Protein AF-A0A7S0U7V0-F1 (afdb_monomer_lite)

Secondary structure (DSSP, 8-state):
--------SSS----HHHHHHHHHHHHHHHHHHHHHHHHTT-HHHHHHHHHHHHHHHHHHHHHS--TTGGGGHHHHHTPPTTPPPP-HHHHHHHHHTSTTSS-EEETTHHHHHHHHHHHHHHHHHHHHHHHHTTSS-GGGGGS----HHHHHHH--SEEE--SS--TT-

pLDDT: mean 92.78, std 7.18, range [59.69, 98.69]

Sequence (169 aa):
VEGIVVYPARHHVTPEEEMKRACRDIRSEMVQRTAALRQEGEAEAAHRLETRVKADLAAMEEVGYCSGMENYSRHLAGRAAGEPPETLVHYFQRAFGGSDQWLLVVDESHVTVPQLKGMWGADRARKLSLVKHGFRLPSALDNRPLDGEEFWEAAPQTLFVSATPGDLE

InterPro domains:
  IPR004807 UvrABC system, subunit B [PTHR24029] (2-169)
  IPR027417 P-loop containing nucleoside triphosphate hydrolase [G3DSA:3.40.50.300] (9-169)
  IPR027417 P-loop containing nucleoside triphosphate hydrolase [SSF52540] (2-167)
  IPR060262 UvrABC system protein B, third helical domain [PF27431] (17-78)

Radius of gyration: 19.72 Å; chains: 1; bounding box: 49×48×48 Å

Organism: Hemiselmis andersenii (NCBI:txid464988)

Structure (mmCIF, N/CA/C/O backbone):
data_AF-A0A7S0U7V0-F1
#
_entry.id   AF-A0A7S0U7V0-F1
#
loop_
_atom_site.group_PDB
_atom_site.id
_atom_site.type_symbol
_atom_site.label_atom_id
_atom_site.label_alt_id
_atom_site.label_comp_id
_atom_site.label_asym_id
_atom_site.label_entity_id
_atom_site.label_seq_id
_atom_site.pdbx_PDB_ins_code
_atom_site.Cartn_x
_atom_site.Cartn_y
_atom_site.Cartn_z
_atom_site.occupancy
_atom_site.B_iso_or_equiv
_atom_site.auth_seq_id
_atom_site.auth_comp_id
_atom_site.auth_asym_id
_atom_site.auth_atom_id
_atom_site.pdbx_PDB_model_num
ATOM 1 N N . VAL A 1 1 ? 28.859 23.140 -16.262 1.00 62.03 1 VAL A N 1
ATOM 2 C CA . VAL A 1 1 ? 27.798 22.115 -16.142 1.00 62.03 1 VAL A CA 1
ATOM 3 C C . VAL A 1 1 ? 26.573 22.679 -16.836 1.00 62.03 1 VAL A C 1
ATOM 5 O O . VAL A 1 1 ? 26.128 23.737 -16.419 1.00 62.03 1 VAL A O 1
ATOM 8 N N . GLU A 1 2 ? 26.119 22.063 -17.930 1.00 78.06 2 GLU A N 1
ATOM 9 C CA . GLU A 1 2 ? 25.015 22.582 -18.768 1.00 78.06 2 GLU A CA 1
ATOM 10 C C . GLU A 1 2 ? 23.619 22.319 -18.170 1.00 78.06 2 GLU A C 1
ATOM 12 O O . GLU A 1 2 ? 22.642 22.928 -18.590 1.00 78.06 2 GLU A O 1
ATOM 17 N N . GLY A 1 3 ? 23.527 21.491 -17.125 1.00 79.06 3 GLY A N 1
ATOM 18 C CA . GLY A 1 3 ? 22.326 21.310 -16.313 1.00 79.06 3 GLY A CA 1
ATOM 19 C C . GLY A 1 3 ? 22.548 20.285 -15.200 1.00 79.06 3 GLY A C 1
ATOM 20 O O . GLY A 1 3 ? 23.399 19.406 -15.324 1.00 79.06 3 GLY A O 1
ATOM 21 N N . ILE A 1 4 ? 21.805 20.416 -14.100 1.00 87.44 4 ILE A N 1
ATOM 22 C CA . ILE A 1 4 ? 21.764 19.446 -12.998 1.00 87.44 4 ILE A CA 1
ATOM 23 C C . ILE A 1 4 ? 20.298 19.091 -12.766 1.00 87.44 4 ILE A C 1
ATOM 25 O O . ILE A 1 4 ? 19.474 19.980 -12.563 1.00 87.44 4 ILE A O 1
ATOM 29 N N . VAL A 1 5 ? 19.985 17.796 -12.782 1.00 86.62 5 VAL A N 1
ATOM 30 C CA . VAL A 1 5 ? 18.672 17.280 -12.382 1.00 86.62 5 VAL A CA 1
ATOM 31 C C . VAL A 1 5 ? 18.763 16.850 -10.924 1.00 86.62 5 VAL A C 1
ATOM 33 O O . VAL A 1 5 ? 19.582 16.002 -10.575 1.00 86.62 5 VAL A O 1
ATOM 36 N N . VAL A 1 6 ? 17.933 17.450 -10.073 1.00 86.38 6 VAL A N 1
ATOM 37 C CA . VAL A 1 6 ? 17.846 17.111 -8.649 1.00 86.38 6 VAL A CA 1
ATOM 38 C C . VAL A 1 6 ? 16.542 16.366 -8.414 1.00 86.38 6 VAL A C 1
ATOM 40 O O . VAL A 1 6 ? 15.461 16.923 -8.589 1.00 86.38 6 VAL A O 1
ATOM 43 N N . TYR A 1 7 ? 16.652 15.100 -8.024 1.00 86.19 7 TYR A N 1
ATOM 44 C CA . TYR A 1 7 ? 15.502 14.267 -7.688 1.00 86.19 7 TYR A CA 1
ATOM 45 C C . TYR A 1 7 ? 15.066 14.482 -6.231 1.00 86.19 7 TYR A C 1
ATOM 47 O O . TYR A 1 7 ? 15.890 14.859 -5.391 1.00 86.19 7 TYR A O 1
ATOM 55 N N . PRO A 1 8 ? 13.789 14.218 -5.900 1.00 81.44 8 PRO A N 1
ATOM 56 C CA . PRO A 1 8 ? 13.322 14.234 -4.521 1.00 81.44 8 PRO A CA 1
ATOM 57 C C . PRO A 1 8 ? 14.146 13.296 -3.634 1.00 81.44 8 PRO A C 1
ATOM 59 O O . PRO A 1 8 ? 14.430 12.160 -4.004 1.00 81.44 8 PRO A O 1
ATOM 62 N N . ALA A 1 9 ? 14.466 13.742 -2.418 1.00 80.31 9 ALA A N 1
ATOM 63 C CA . ALA A 1 9 ? 15.188 12.921 -1.443 1.00 80.31 9 ALA A CA 1
ATOM 64 C C . ALA A 1 9 ? 14.356 11.737 -0.904 1.00 80.31 9 ALA A C 1
ATOM 66 O O . ALA A 1 9 ? 14.887 10.875 -0.205 1.00 80.31 9 ALA A O 1
ATOM 67 N N . ARG A 1 10 ? 13.044 11.711 -1.177 1.00 72.31 10 ARG A N 1
ATOM 68 C CA . ARG A 1 10 ? 12.104 10.657 -0.771 1.00 72.31 10 ARG A CA 1
ATOM 69 C C . ARG A 1 10 ? 11.077 10.417 -1.875 1.00 72.31 10 ARG A C 1
ATOM 71 O O . ARG A 1 10 ? 10.652 11.362 -2.530 1.00 72.31 10 ARG A O 1
ATOM 78 N N . HIS A 1 11 ? 10.631 9.170 -2.017 1.00 66.31 11 HIS A N 1
ATOM 79 C CA . HIS A 1 11 ? 9.605 8.780 -2.994 1.00 66.31 11 HIS A CA 1
ATOM 80 C C . HIS A 1 11 ? 8.185 9.236 -2.621 1.00 66.31 11 HIS A C 1
ATOM 82 O O . HIS A 1 11 ? 7.325 9.314 -3.490 1.00 66.31 11 HIS A O 1
ATOM 88 N N . HIS A 1 12 ? 7.939 9.567 -1.350 1.00 64.94 12 HIS A N 1
ATOM 89 C CA . HIS A 1 12 ? 6.649 10.061 -0.871 1.00 64.94 12 HIS A CA 1
ATOM 90 C C . HIS A 1 12 ? 6.807 11.492 -0.361 1.00 64.94 12 HIS A C 1
ATOM 92 O O . HIS A 1 12 ? 7.304 11.716 0.744 1.00 64.94 12 HIS A O 1
ATOM 98 N N . VAL A 1 13 ? 6.410 12.457 -1.190 1.00 69.88 13 VAL A N 1
ATOM 99 C CA . VAL A 1 13 ? 6.303 13.871 -0.821 1.00 69.88 13 VAL A CA 1
ATOM 100 C C . VAL A 1 13 ? 4.856 14.271 -1.054 1.00 69.88 13 VAL A C 1
ATOM 102 O O . VAL A 1 13 ? 4.423 14.369 -2.196 1.00 69.88 13 VAL A O 1
ATOM 105 N N . THR A 1 14 ? 4.102 14.448 0.026 1.00 76.06 14 THR A N 1
ATOM 106 C CA . THR A 1 14 ? 2.683 14.808 -0.041 1.00 76.06 14 THR A CA 1
ATOM 107 C C . THR A 1 14 ? 2.546 16.308 0.238 1.00 76.06 14 THR A C 1
ATOM 109 O O . THR A 1 14 ? 2.987 16.753 1.301 1.00 76.06 14 THR A O 1
ATOM 112 N N . PRO A 1 15 ? 1.979 17.107 -0.686 1.00 84.50 15 PRO A N 1
ATOM 113 C CA . PRO A 1 15 ? 1.658 18.514 -0.454 1.00 84.50 15 PRO A CA 1
ATOM 114 C C . PRO A 1 15 ? 0.786 18.712 0.793 1.00 84.50 15 PRO A C 1
ATOM 116 O O . PRO A 1 15 ? -0.023 17.853 1.140 1.00 84.50 15 PRO A O 1
ATOM 119 N N . GLU A 1 16 ? 0.896 19.868 1.448 1.00 86.69 16 GLU A N 1
ATOM 120 C CA . GLU A 1 16 ? 0.186 20.148 2.708 1.00 86.69 16 GLU A CA 1
ATOM 121 C C . GLU A 1 16 ? -1.342 19.992 2.585 1.00 86.69 16 GLU A C 1
ATOM 123 O O . GLU A 1 16 ? -1.990 19.396 3.446 1.00 86.69 16 GLU A O 1
ATOM 128 N N . GLU A 1 17 ? -1.930 20.466 1.485 1.00 88.12 17 GLU A N 1
ATOM 129 C CA . GLU A 1 17 ? -3.374 20.350 1.247 1.00 88.12 17 GLU A CA 1
ATOM 130 C C . GLU A 1 17 ? -3.824 18.897 1.030 1.00 88.12 17 GLU A C 1
ATOM 132 O O . GLU A 1 17 ? -4.888 18.489 1.509 1.00 88.12 17 GLU A O 1
ATOM 137 N N . GLU A 1 18 ? -2.990 18.081 0.381 1.00 89.69 18 GLU A N 1
ATOM 138 C CA . GLU A 1 18 ? -3.242 16.647 0.234 1.00 89.69 18 GLU A CA 1
ATOM 139 C C . GLU A 1 18 ? -3.124 15.919 1.574 1.00 89.69 18 GLU A C 1
ATOM 141 O O . GLU A 1 18 ? -3.959 15.061 1.866 1.00 89.69 18 GLU A O 1
ATOM 146 N N . MET A 1 19 ? -2.165 16.313 2.420 1.00 93.00 19 MET A N 1
ATOM 147 C CA . MET A 1 19 ? -2.022 15.785 3.779 1.00 93.00 19 MET A CA 1
ATOM 148 C C . MET A 1 19 ? -3.265 16.089 4.621 1.00 93.00 19 MET A C 1
ATOM 150 O O . MET A 1 19 ? -3.839 15.187 5.229 1.00 93.00 19 MET A O 1
ATOM 154 N N . LYS A 1 20 ? -3.758 17.336 4.599 1.00 94.19 20 LYS A N 1
ATOM 155 C CA . LYS A 1 20 ? -4.988 17.726 5.315 1.00 94.19 20 LYS A CA 1
ATOM 156 C C . LYS A 1 20 ? -6.197 16.911 4.863 1.00 94.19 20 LYS A C 1
ATOM 158 O O . LYS A 1 20 ? -7.019 16.522 5.693 1.00 94.19 20 LYS A O 1
ATOM 163 N N . ARG A 1 21 ? -6.329 16.658 3.558 1.00 96.00 21 ARG A N 1
ATOM 164 C CA . ARG A 1 21 ? -7.378 15.787 3.010 1.00 96.00 21 ARG A CA 1
ATOM 165 C C . ARG A 1 21 ? -7.228 14.355 3.517 1.00 96.00 21 ARG A C 1
ATOM 167 O O . ARG A 1 21 ? -8.182 13.834 4.088 1.00 96.00 21 ARG A O 1
ATOM 174 N N . ALA A 1 22 ? -6.039 13.770 3.391 1.00 96.31 22 ALA A N 1
ATOM 175 C CA . ALA A 1 22 ? -5.767 12.411 3.846 1.00 96.31 22 ALA A CA 1
ATOM 176 C C . ALA A 1 22 ? -6.078 12.239 5.343 1.00 96.31 22 ALA A C 1
ATOM 178 O O . ALA A 1 22 ? -6.757 11.287 5.719 1.00 96.31 22 ALA A O 1
ATOM 179 N N . CYS A 1 23 ? -5.684 13.191 6.197 1.00 97.31 23 CYS A N 1
ATOM 180 C CA . CYS A 1 23 ? -6.002 13.161 7.628 1.00 97.31 23 CYS A CA 1
ATOM 181 C C . CYS A 1 23 ? -7.516 13.148 7.904 1.00 97.31 23 CYS A C 1
ATOM 183 O O . CYS A 1 23 ? -7.969 12.442 8.809 1.00 97.31 23 CYS A O 1
ATOM 185 N N . ARG A 1 24 ? -8.325 13.882 7.122 1.00 97.88 24 ARG A N 1
ATOM 186 C CA . ARG A 1 24 ? -9.796 13.836 7.237 1.00 97.88 24 ARG A CA 1
ATOM 187 C C . ARG A 1 24 ? -10.349 12.465 6.857 1.00 97.88 24 ARG A C 1
ATOM 189 O O . ARG A 1 24 ? -11.177 11.925 7.594 1.00 97.88 24 ARG A O 1
ATOM 196 N N . ASP A 1 25 ? -9.868 11.891 5.760 1.00 98.12 25 ASP A N 1
ATOM 197 C CA . ASP A 1 25 ? -10.345 10.603 5.250 1.00 98.12 25 ASP A CA 1
ATOM 198 C C . ASP A 1 25 ? -9.963 9.447 6.193 1.00 98.12 25 ASP A C 1
ATOM 200 O O . ASP A 1 25 ? -10.802 8.607 6.531 1.00 98.12 25 ASP A O 1
ATOM 204 N N . ILE A 1 26 ? -8.736 9.465 6.727 1.00 98.50 26 ILE A N 1
ATOM 205 C CA . ILE A 1 26 ? -8.249 8.526 7.753 1.00 98.50 26 ILE A CA 1
ATOM 206 C C . ILE A 1 26 ? -9.105 8.617 9.021 1.00 98.50 26 ILE A C 1
ATOM 208 O O . ILE A 1 26 ? -9.513 7.597 9.582 1.00 98.50 26 ILE A O 1
ATOM 212 N N . ARG A 1 27 ? -9.409 9.838 9.479 1.00 98.56 27 ARG A N 1
ATOM 213 C CA . ARG A 1 27 ? -10.242 10.067 10.667 1.00 98.56 27 ARG A CA 1
ATOM 214 C C . ARG A 1 27 ? -11.660 9.532 10.466 1.00 98.56 27 ARG A C 1
ATOM 216 O O . ARG A 1 27 ? -12.206 8.920 11.382 1.00 98.56 27 ARG A O 1
ATOM 223 N N . SER A 1 28 ? -12.234 9.720 9.279 1.00 98.50 28 SER A N 1
ATOM 224 C CA . SER A 1 28 ? -13.550 9.182 8.920 1.00 98.50 28 SER A CA 1
ATOM 225 C C . SER A 1 28 ? -13.564 7.649 8.943 1.00 98.50 28 SER A C 1
ATOM 227 O O . SER A 1 28 ? -14.406 7.049 9.615 1.00 98.50 28 SER A O 1
ATOM 229 N N . GLU A 1 29 ? -12.582 7.002 8.304 1.00 98.62 29 GLU A N 1
ATOM 230 C CA . GLU A 1 29 ? -12.461 5.538 8.305 1.00 98.62 29 GLU A CA 1
ATOM 231 C C . GLU A 1 29 ? -12.265 4.981 9.724 1.00 98.62 29 GLU A C 1
ATOM 233 O O . GLU A 1 29 ? -12.876 3.976 10.091 1.00 98.62 29 GLU A O 1
ATOM 238 N N . MET A 1 30 ? -11.464 5.653 10.558 1.00 98.62 30 MET A N 1
ATOM 239 C CA . MET A 1 30 ? -11.275 5.285 11.963 1.00 98.62 30 MET A CA 1
ATOM 240 C C . MET A 1 30 ? -12.594 5.309 12.739 1.00 98.62 30 MET A C 1
ATOM 242 O O . MET A 1 30 ? -12.896 4.358 13.463 1.00 98.62 30 MET A O 1
ATOM 246 N N . VAL A 1 31 ? -13.393 6.371 12.600 1.00 98.69 31 VAL A N 1
ATOM 247 C CA . VAL A 1 31 ? -14.690 6.483 13.287 1.00 98.69 31 VAL A CA 1
ATOM 248 C C . VAL A 1 31 ? -15.618 5.343 12.867 1.00 98.69 31 VAL A C 1
ATOM 250 O O . VAL A 1 31 ? -16.180 4.664 13.726 1.00 98.69 31 VAL A O 1
ATOM 253 N N . GLN A 1 32 ? -15.715 5.070 11.565 1.00 98.44 32 GLN A N 1
ATOM 254 C CA . GLN A 1 32 ? -16.546 3.983 11.042 1.00 98.44 32 GLN A CA 1
ATOM 255 C C . GLN A 1 32 ? -16.071 2.612 11.542 1.00 98.44 32 GLN A C 1
ATOM 257 O O . GLN A 1 32 ? -16.866 1.829 12.067 1.00 98.44 32 GLN A O 1
ATOM 262 N N . ARG A 1 33 ? -14.767 2.320 11.444 1.00 98.31 33 ARG A N 1
ATOM 263 C CA . ARG A 1 33 ? -14.234 1.006 11.829 1.00 98.31 33 ARG A CA 1
ATOM 264 C C . ARG A 1 33 ? -14.306 0.764 13.332 1.00 98.31 33 ARG A C 1
ATOM 266 O O . ARG A 1 33 ? -14.623 -0.346 13.748 1.00 98.31 33 ARG A O 1
ATOM 273 N N . THR A 1 34 ? -14.027 1.773 14.153 1.00 98.56 34 THR A N 1
ATOM 274 C CA . THR A 1 34 ? -14.110 1.632 15.617 1.00 98.56 34 THR A CA 1
ATOM 275 C C . THR A 1 34 ? -15.552 1.451 16.089 1.00 98.56 34 THR A C 1
ATOM 277 O O . THR A 1 34 ? -15.782 0.698 17.032 1.00 98.56 34 THR A O 1
ATOM 280 N N . ALA A 1 35 ? -16.532 2.076 15.427 1.00 98.50 35 ALA A N 1
ATOM 281 C CA . ALA A 1 35 ? -17.948 1.821 15.684 1.00 98.50 35 ALA A CA 1
ATOM 282 C C . ALA A 1 35 ? -18.340 0.375 15.335 1.00 98.50 35 ALA A C 1
ATOM 284 O O . ALA A 1 35 ? -18.957 -0.292 16.163 1.00 98.50 35 ALA A O 1
ATOM 285 N N . ALA A 1 36 ? -17.916 -0.129 14.170 1.00 98.25 36 ALA A N 1
ATOM 286 C CA . ALA A 1 36 ? -18.154 -1.516 13.766 1.00 98.25 36 ALA A CA 1
ATOM 287 C C . ALA A 1 36 ? -17.542 -2.521 14.760 1.00 98.25 36 ALA A C 1
ATOM 289 O O . ALA A 1 36 ? -18.246 -3.386 15.267 1.00 98.25 36 ALA A O 1
ATOM 290 N N . LEU A 1 37 ? -16.271 -2.343 15.140 1.00 98.31 37 LEU A N 1
ATOM 291 C CA . LEU A 1 37 ? -15.603 -3.196 16.134 1.00 98.31 37 LEU A CA 1
ATOM 292 C C . LEU A 1 37 ? -16.341 -3.217 17.483 1.00 98.31 37 LEU A C 1
ATOM 294 O O . LEU A 1 37 ? -16.487 -4.269 18.095 1.00 98.31 37 LEU A O 1
ATOM 298 N N . ARG A 1 38 ? -16.851 -2.070 17.950 1.00 98.00 38 ARG A N 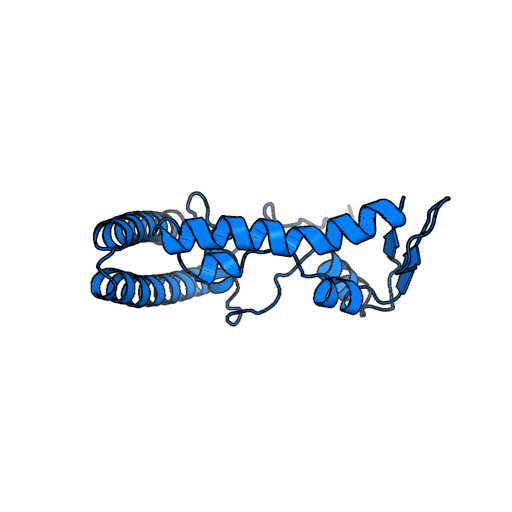1
ATOM 299 C CA . ARG A 1 38 ? -17.647 -2.010 19.189 1.00 98.00 38 ARG A CA 1
ATOM 300 C C . ARG A 1 38 ? -18.966 -2.774 19.068 1.00 98.00 38 ARG A C 1
ATOM 302 O O . ARG A 1 38 ? -19.355 -3.436 20.024 1.00 98.00 38 ARG A O 1
ATOM 309 N N . GLN A 1 39 ? -19.636 -2.694 17.919 1.00 97.94 39 GLN A N 1
ATOM 310 C CA . GLN A 1 39 ? -20.862 -3.456 17.648 1.00 97.94 39 GLN A CA 1
ATOM 311 C C . GLN A 1 39 ? -20.597 -4.965 17.546 1.00 97.94 39 GLN A C 1
ATOM 313 O O . GLN A 1 39 ? -21.433 -5.758 17.964 1.00 97.94 39 GLN A O 1
ATOM 318 N N . GLU A 1 40 ? -19.418 -5.354 17.056 1.00 97.25 40 GLU A N 1
ATOM 319 C CA . GLU A 1 40 ? -18.935 -6.742 16.998 1.00 97.25 40 GLU A CA 1
ATOM 320 C C . GLU A 1 40 ? -18.529 -7.300 18.385 1.00 97.25 40 GLU A C 1
ATOM 322 O O . GLU A 1 40 ? -18.193 -8.475 18.496 1.00 97.25 40 GLU A O 1
ATOM 327 N N . GLY A 1 41 ? -18.562 -6.489 19.453 1.00 97.56 41 GLY A N 1
ATOM 328 C CA . GLY A 1 41 ? -18.118 -6.880 20.800 1.00 97.56 41 GLY A CA 1
ATOM 329 C C . GLY A 1 41 ? -16.602 -6.769 21.025 1.00 97.56 41 GLY A C 1
ATOM 330 O O . GLY A 1 41 ? -16.111 -7.067 22.110 1.00 97.56 41 GLY A O 1
ATOM 331 N N . GLU A 1 42 ? -15.857 -6.270 20.040 1.00 97.75 42 GLU A N 1
ATOM 332 C CA . GLU A 1 42 ? -14.393 -6.164 20.023 1.00 97.75 42 GLU A CA 1
ATOM 333 C C . GLU A 1 42 ? -13.918 -4.798 20.564 1.00 97.75 42 GLU A C 1
ATOM 335 O O . GLU A 1 42 ? -13.179 -4.044 19.918 1.00 97.75 42 GLU A O 1
ATOM 340 N N . ALA A 1 43 ? -14.365 -4.437 21.772 1.00 97.69 43 ALA A N 1
ATOM 341 C CA . ALA A 1 43 ? -14.117 -3.117 22.364 1.00 97.69 43 ALA A CA 1
ATOM 342 C C . ALA A 1 43 ? -12.619 -2.806 22.567 1.00 97.69 43 ALA A C 1
ATOM 344 O O . ALA A 1 43 ? -12.189 -1.668 22.357 1.00 97.69 43 ALA A O 1
ATOM 345 N N . GLU A 1 44 ? -11.809 -3.808 22.920 1.00 98.25 44 GLU A N 1
ATOM 346 C CA . GLU A 1 44 ? -10.357 -3.644 23.058 1.00 98.25 44 GLU A CA 1
ATOM 347 C C . GLU A 1 44 ? -9.678 -3.366 21.714 1.00 98.25 44 GLU A C 1
ATOM 349 O O . GLU A 1 44 ? -8.807 -2.499 21.628 1.00 98.25 44 GLU A O 1
ATOM 354 N N . ALA A 1 45 ? -10.087 -4.067 20.650 1.00 98.31 45 ALA A N 1
ATOM 355 C CA . ALA A 1 45 ? -9.579 -3.822 19.304 1.00 98.31 45 ALA A CA 1
ATOM 356 C C . ALA A 1 45 ? -9.964 -2.415 18.822 1.00 98.31 45 ALA A C 1
ATOM 358 O O . ALA A 1 45 ? -9.129 -1.714 18.249 1.00 98.31 45 ALA A O 1
ATOM 359 N N . ALA A 1 46 ? -11.190 -1.964 19.111 1.00 98.62 46 ALA A N 1
ATOM 360 C CA . ALA A 1 46 ? -11.626 -0.603 18.803 1.00 98.62 46 ALA A CA 1
ATOM 361 C C . ALA A 1 46 ? -10.775 0.452 19.528 1.00 98.62 46 ALA A C 1
ATOM 363 O O . ALA A 1 46 ? -10.301 1.398 18.902 1.00 98.62 46 ALA A O 1
ATOM 364 N N . HIS A 1 47 ? -10.545 0.280 20.833 1.00 98.50 47 HIS A N 1
ATOM 365 C CA . HIS A 1 47 ? -9.733 1.204 21.627 1.00 98.50 47 HIS A CA 1
ATOM 366 C C . HIS A 1 47 ? -8.268 1.246 21.165 1.00 98.50 47 HIS A C 1
ATOM 368 O O . HIS A 1 47 ? -7.674 2.324 21.061 1.00 98.50 47 HIS A O 1
ATOM 374 N N . ARG A 1 48 ? -7.698 0.079 20.839 1.00 98.50 48 ARG A N 1
ATOM 375 C CA . ARG A 1 48 ? -6.346 -0.057 20.282 1.00 98.50 48 ARG A CA 1
ATOM 376 C C . ARG A 1 48 ? -6.209 0.712 18.971 1.00 98.50 48 ARG A C 1
ATOM 378 O O . ARG A 1 48 ? -5.282 1.510 18.828 1.00 98.50 48 ARG A O 1
ATOM 385 N N . LEU A 1 49 ? -7.151 0.499 18.052 1.00 98.69 49 LEU A N 1
ATOM 386 C CA . LEU A 1 49 ? -7.170 1.145 16.745 1.00 98.69 49 LEU A CA 1
ATOM 387 C C . LEU A 1 49 ? -7.288 2.663 16.885 1.00 98.69 49 LEU A C 1
ATOM 389 O O . LEU A 1 49 ? -6.510 3.401 16.288 1.00 98.69 49 LEU A O 1
ATOM 393 N N . GLU A 1 50 ? -8.232 3.124 17.703 1.00 98.69 50 GLU A N 1
ATOM 394 C CA . GLU A 1 50 ? -8.480 4.549 17.915 1.00 98.69 50 GLU A CA 1
ATOM 395 C C . GLU A 1 50 ? -7.259 5.262 18.504 1.00 98.69 50 GLU A C 1
ATOM 397 O O . GLU A 1 50 ? -6.852 6.307 18.000 1.00 98.69 50 GLU A O 1
ATOM 402 N N . THR A 1 51 ? -6.646 4.683 19.539 1.00 98.56 51 THR A N 1
ATOM 403 C CA . THR A 1 51 ? -5.447 5.245 20.179 1.00 98.56 51 THR A CA 1
ATOM 404 C C . THR A 1 51 ? -4.295 5.353 19.184 1.00 98.56 51 THR A C 1
ATOM 406 O O . THR A 1 51 ? -3.665 6.406 19.073 1.00 98.56 51 THR A O 1
ATOM 409 N N . ARG A 1 52 ? -4.050 4.284 18.416 1.00 98.38 52 ARG A N 1
ATOM 410 C CA . ARG A 1 52 ? -2.993 4.237 17.401 1.00 98.38 52 ARG A CA 1
ATOM 411 C C . ARG A 1 52 ? -3.199 5.302 16.323 1.00 98.38 52 ARG A C 1
ATOM 413 O O . ARG A 1 52 ? -2.285 6.075 16.054 1.00 98.38 52 ARG A O 1
ATOM 420 N N . VAL A 1 53 ? -4.387 5.346 15.720 1.00 98.50 53 VAL A N 1
ATOM 421 C CA . VAL A 1 53 ? -4.668 6.242 14.590 1.00 98.50 53 VAL A CA 1
ATOM 422 C C . VAL A 1 53 ? -4.683 7.703 15.034 1.00 98.50 53 VAL A C 1
ATOM 424 O O . VAL A 1 53 ? -4.167 8.546 14.312 1.00 98.50 53 VAL A O 1
ATOM 427 N N . LYS A 1 54 ? -5.193 8.028 16.230 1.00 98.44 54 LYS A N 1
ATOM 428 C CA . LYS A 1 54 ? -5.126 9.403 16.756 1.00 98.44 54 LYS A CA 1
ATOM 429 C C . LYS A 1 54 ? -3.691 9.883 16.966 1.00 98.44 54 LYS A C 1
ATOM 431 O O . LYS A 1 54 ? -3.400 11.029 16.640 1.00 98.44 54 LYS A O 1
ATOM 436 N N . ALA A 1 55 ? -2.812 9.024 17.485 1.00 98.12 55 ALA A N 1
ATOM 437 C CA . ALA A 1 55 ? -1.400 9.360 17.657 1.00 98.12 55 ALA A CA 1
ATOM 438 C C . ALA A 1 55 ? -0.696 9.565 16.305 1.00 98.12 55 ALA A C 1
ATOM 440 O O . ALA A 1 55 ? 0.035 10.539 16.135 1.00 98.12 55 ALA A O 1
ATOM 441 N N . ASP A 1 56 ? -0.956 8.686 15.333 1.00 98.00 56 ASP A N 1
ATOM 442 C CA . ASP A 1 56 ? -0.408 8.822 13.981 1.00 98.00 56 ASP A CA 1
ATOM 443 C C . ASP A 1 56 ? -0.937 10.105 13.294 1.00 98.00 56 ASP A C 1
ATOM 445 O O . ASP A 1 56 ? -0.145 10.846 12.717 1.00 98.00 56 ASP A O 1
ATOM 449 N N . LEU A 1 57 ? -2.237 10.422 13.415 1.00 97.81 57 LEU A N 1
ATOM 450 C CA . LEU A 1 57 ? -2.847 11.654 12.885 1.00 97.81 57 LEU A CA 1
ATOM 451 C C . LEU A 1 57 ? -2.230 12.920 13.487 1.00 97.81 57 LEU A C 1
ATOM 453 O O . LEU A 1 57 ? -1.917 13.842 12.743 1.00 97.81 57 LEU A O 1
ATOM 457 N N . ALA A 1 58 ? -2.018 12.955 14.806 1.00 97.12 58 ALA A N 1
ATOM 458 C CA . ALA A 1 58 ? -1.367 14.091 15.459 1.00 97.12 58 ALA A CA 1
ATOM 459 C C . ALA A 1 58 ? 0.057 14.305 14.917 1.00 97.12 58 ALA A C 1
ATOM 461 O O . ALA A 1 58 ? 0.418 15.418 14.551 1.00 97.12 58 ALA A O 1
ATOM 462 N N . ALA A 1 59 ? 0.839 13.229 14.763 1.00 95.00 59 ALA A N 1
ATOM 463 C CA . ALA A 1 59 ? 2.182 13.314 14.190 1.00 95.00 59 ALA A CA 1
ATOM 464 C C . ALA A 1 59 ? 2.175 13.784 12.720 1.00 95.00 59 ALA A C 1
ATOM 466 O O . ALA A 1 59 ? 3.033 14.570 12.317 1.00 95.00 59 ALA A O 1
ATOM 467 N N . MET A 1 60 ? 1.195 13.347 11.920 1.00 94.25 60 MET A N 1
ATOM 468 C CA . MET A 1 60 ? 1.017 13.832 10.547 1.00 94.25 60 MET A CA 1
ATOM 469 C C . MET A 1 60 ? 0.646 15.318 10.492 1.00 94.25 60 MET A C 1
ATOM 471 O O . MET A 1 60 ? 1.176 16.035 9.650 1.00 94.25 60 MET A O 1
ATOM 475 N N . GLU A 1 61 ? -0.239 15.779 11.376 1.00 92.88 61 GLU A N 1
ATOM 476 C CA . GLU A 1 61 ? -0.698 17.173 11.432 1.00 92.88 61 GLU A CA 1
ATOM 477 C C . GLU A 1 61 ? 0.396 18.127 11.961 1.00 92.88 61 GLU A C 1
ATOM 479 O O . GLU A 1 61 ? 0.504 19.249 11.474 1.00 92.88 61 GLU A O 1
ATOM 484 N N . GLU A 1 62 ? 1.232 17.687 12.909 1.00 91.19 62 GLU A N 1
ATOM 485 C CA . GLU A 1 62 ? 2.278 18.518 13.532 1.00 91.19 62 GLU A CA 1
ATOM 486 C C . GLU A 1 62 ? 3.630 18.466 12.804 1.00 91.19 62 GLU A C 1
ATOM 488 O O . GLU A 1 62 ? 4.285 19.492 12.621 1.00 91.19 62 GLU A O 1
ATOM 493 N N . VAL A 1 63 ? 4.078 17.266 12.422 1.00 88.56 63 VAL A N 1
ATOM 494 C CA . VAL A 1 63 ? 5.440 17.013 11.910 1.00 88.56 63 VAL A CA 1
ATOM 495 C C . VAL A 1 63 ? 5.433 16.674 10.413 1.00 88.56 63 VAL A C 1
ATOM 497 O O . VAL A 1 63 ? 6.480 16.662 9.764 1.00 88.56 63 VAL A O 1
ATOM 500 N N . GLY A 1 64 ? 4.265 16.378 9.837 1.00 87.25 64 GLY A N 1
ATOM 501 C CA . GLY A 1 64 ? 4.128 15.967 8.439 1.00 87.25 64 GLY A CA 1
ATOM 502 C C . GLY A 1 64 ? 4.482 14.500 8.177 1.00 87.25 64 GLY A C 1
ATOM 503 O O . GLY A 1 64 ? 4.448 14.066 7.027 1.00 87.25 64 GLY A O 1
ATOM 504 N N . TYR A 1 65 ? 4.827 13.716 9.207 1.00 89.25 65 TYR A N 1
ATOM 505 C CA . TYR A 1 65 ? 5.086 12.280 9.074 1.00 89.25 65 TYR A CA 1
ATOM 506 C C . TYR A 1 65 ? 4.795 11.505 10.365 1.00 89.25 65 TYR A C 1
ATOM 508 O O . TYR A 1 65 ? 4.872 12.045 11.464 1.00 89.25 65 TYR A O 1
ATOM 516 N N . CYS A 1 66 ? 4.516 10.205 10.238 1.00 92.75 66 CYS A N 1
ATOM 517 C CA . CYS A 1 66 ? 4.399 9.288 11.371 1.00 92.75 66 CYS A CA 1
ATOM 518 C C . CYS A 1 66 ? 5.128 7.965 11.088 1.00 92.75 66 CYS A C 1
ATOM 520 O O . CYS A 1 66 ? 5.422 7.621 9.940 1.00 92.75 66 CYS A O 1
ATOM 522 N N . SER A 1 67 ? 5.403 7.189 12.137 1.00 91.12 67 SER A N 1
ATOM 523 C CA . SER A 1 67 ? 5.947 5.839 11.974 1.00 91.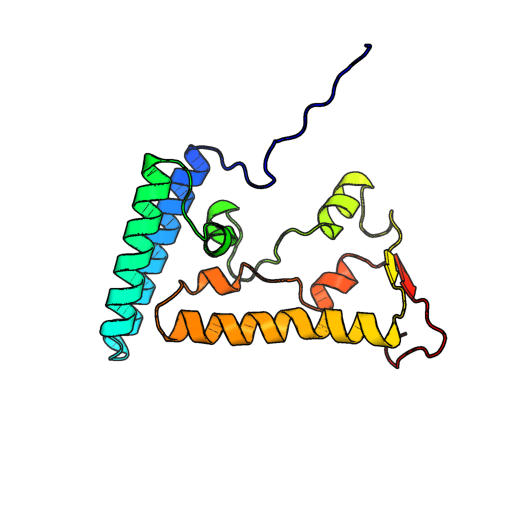12 67 SER A CA 1
ATOM 524 C C . SER A 1 67 ? 4.888 4.905 11.389 1.00 91.12 67 SER A C 1
ATOM 526 O O . SER A 1 67 ? 3.801 4.752 11.951 1.00 91.12 67 SER A O 1
ATOM 528 N N . GLY A 1 68 ? 5.202 4.244 10.277 1.00 91.62 68 GLY A N 1
ATOM 529 C CA . GLY A 1 68 ? 4.252 3.377 9.587 1.00 91.62 68 GLY A CA 1
ATOM 530 C C . GLY A 1 68 ? 3.302 4.120 8.641 1.00 91.62 68 GLY A C 1
ATOM 531 O O . GLY A 1 68 ? 2.195 3.628 8.400 1.00 91.62 68 GLY A O 1
ATOM 532 N N . MET A 1 69 ? 3.693 5.304 8.151 1.00 93.31 69 MET A N 1
ATOM 533 C CA . MET A 1 69 ? 2.898 6.133 7.238 1.00 93.31 69 MET A CA 1
ATOM 534 C C . MET A 1 69 ? 2.455 5.378 5.971 1.00 93.31 69 MET A C 1
ATOM 536 O O . MET A 1 69 ? 1.385 5.653 5.434 1.00 93.31 69 MET A O 1
ATOM 540 N N . GLU A 1 70 ? 3.212 4.367 5.535 1.00 93.19 70 GLU A N 1
ATOM 541 C CA . GLU A 1 70 ? 2.872 3.518 4.391 1.00 93.19 70 GLU A CA 1
ATOM 542 C C . GLU A 1 70 ? 1.526 2.794 4.553 1.00 93.19 70 GLU A C 1
ATOM 544 O O . GLU A 1 70 ? 0.860 2.499 3.567 1.00 93.19 70 GLU A O 1
ATOM 549 N N . ASN A 1 71 ? 1.063 2.565 5.787 1.00 96.00 71 ASN A N 1
ATOM 550 C CA . ASN A 1 71 ? -0.249 1.956 6.043 1.00 96.00 71 ASN A CA 1
ATOM 551 C C . ASN A 1 71 ? -1.424 2.893 5.717 1.00 96.00 71 ASN A C 1
ATOM 553 O O . ASN A 1 71 ? -2.568 2.452 5.732 1.00 96.00 71 ASN A O 1
ATOM 557 N N . TYR A 1 72 ? -1.140 4.160 5.413 1.00 96.12 72 TYR A N 1
ATOM 558 C CA . TYR A 1 72 ? -2.106 5.166 4.984 1.00 96.12 72 TYR A CA 1
ATOM 559 C C . TYR A 1 72 ? -1.912 5.549 3.508 1.00 96.12 72 TYR A C 1
ATOM 561 O O . TYR A 1 72 ? -2.492 6.532 3.047 1.00 96.12 72 TYR A O 1
ATOM 569 N N . SER A 1 73 ? -1.105 4.787 2.754 1.00 93.69 73 SER A N 1
ATOM 570 C CA . SER A 1 73 ? -0.685 5.141 1.392 1.00 93.69 73 SER A CA 1
ATOM 571 C C . SER A 1 73 ? -1.852 5.387 0.435 1.00 93.69 73 SER A C 1
ATOM 573 O O . SER A 1 73 ? -1.773 6.319 -0.360 1.00 93.69 73 SER A O 1
ATOM 575 N N . ARG A 1 74 ? -2.961 4.639 0.548 1.00 95.19 74 ARG A N 1
ATOM 576 C CA . ARG A 1 74 ? -4.179 4.896 -0.241 1.00 95.19 74 ARG A CA 1
ATOM 577 C C . ARG A 1 74 ? -4.721 6.307 -0.012 1.00 95.19 74 ARG A C 1
ATOM 579 O O . ARG A 1 74 ? -4.973 7.027 -0.972 1.00 95.19 74 ARG A O 1
ATOM 586 N N . HIS A 1 75 ? -4.899 6.694 1.251 1.00 96.25 75 HIS A N 1
ATOM 587 C CA . HIS A 1 75 ? -5.444 8.005 1.617 1.00 96.25 75 HIS A CA 1
ATOM 588 C C . HIS A 1 75 ? -4.507 9.133 1.196 1.00 96.25 75 HIS A C 1
ATOM 590 O O . HIS A 1 75 ? -4.952 10.119 0.616 1.00 96.25 75 HIS A O 1
ATOM 596 N N . LEU A 1 76 ? -3.205 8.948 1.423 1.00 93.50 76 LEU A N 1
ATOM 597 C CA . LEU A 1 76 ? -2.172 9.913 1.045 1.00 93.50 76 LEU A CA 1
ATOM 598 C C . LEU A 1 76 ? -2.124 10.128 -0.471 1.00 93.50 76 LEU A C 1
ATOM 600 O O . LEU A 1 76 ? -2.096 11.266 -0.919 1.00 93.50 76 LEU A O 1
ATOM 604 N N . ALA A 1 77 ? -2.188 9.049 -1.255 1.00 91.19 77 ALA A N 1
ATOM 605 C CA . ALA A 1 77 ? -2.210 9.114 -2.715 1.00 91.19 77 ALA A CA 1
ATOM 606 C C . ALA A 1 77 ? -3.581 9.512 -3.291 1.00 91.19 77 ALA A C 1
ATOM 608 O O . ALA A 1 77 ? -3.693 9.794 -4.476 1.00 91.19 77 ALA A O 1
ATOM 609 N N . GLY A 1 78 ? -4.643 9.519 -2.479 1.00 91.56 78 GLY A N 1
ATOM 610 C CA . GLY A 1 78 ? -6.001 9.792 -2.947 1.00 91.56 78 GLY A CA 1
ATOM 611 C C . GLY A 1 78 ? -6.599 8.746 -3.874 1.00 91.56 78 GLY A C 1
ATOM 612 O O . GLY A 1 78 ? -7.522 9.078 -4.612 1.00 91.56 78 GLY A O 1
ATOM 613 N N . ARG A 1 79 ? -6.084 7.518 -3.823 1.00 93.06 79 ARG A N 1
ATOM 614 C CA . ARG A 1 79 ? -6.584 6.394 -4.615 1.00 93.06 79 ARG A CA 1
ATOM 615 C C . ARG A 1 79 ? -7.916 5.875 -4.081 1.00 93.06 79 ARG A C 1
ATOM 617 O O . ARG A 1 79 ? -8.216 5.999 -2.887 1.00 93.06 79 ARG A O 1
ATOM 624 N N . ALA A 1 80 ? -8.695 5.247 -4.953 1.00 94.56 80 ALA A N 1
ATOM 625 C CA . ALA A 1 80 ? -9.898 4.525 -4.566 1.00 94.56 80 ALA A CA 1
ATOM 626 C C . ALA A 1 80 ? -9.557 3.262 -3.750 1.00 94.56 80 ALA A C 1
ATOM 628 O O . ALA A 1 80 ? -8.438 2.746 -3.771 1.00 94.56 80 ALA A O 1
ATOM 629 N N . ALA A 1 81 ? -10.530 2.750 -2.990 1.00 95.19 81 ALA A N 1
ATOM 630 C CA . ALA A 1 81 ? -10.367 1.487 -2.269 1.00 95.19 81 ALA A CA 1
ATOM 631 C C . ALA A 1 81 ? -10.175 0.322 -3.254 1.00 95.19 81 ALA A C 1
ATOM 633 O O . ALA A 1 81 ? -10.911 0.221 -4.233 1.00 95.19 81 ALA A O 1
ATOM 634 N N . GLY A 1 82 ? -9.202 -0.553 -2.985 1.00 92.25 82 GLY A N 1
ATOM 635 C CA . GLY A 1 82 ? -8.840 -1.670 -3.860 1.00 92.25 82 GLY A CA 1
ATOM 636 C C . GLY A 1 82 ? -7.944 -1.313 -5.050 1.00 92.25 82 GLY A C 1
ATOM 637 O O . GLY A 1 82 ? -7.366 -2.228 -5.634 1.00 92.25 82 GLY A O 1
ATOM 638 N N . GLU A 1 83 ? -7.782 -0.025 -5.376 1.00 93.31 83 GLU A N 1
ATOM 639 C CA . GLU A 1 83 ? -6.972 0.422 -6.514 1.00 93.31 83 GLU A CA 1
ATOM 640 C C . GLU A 1 83 ? -5.507 -0.045 -6.377 1.00 93.31 83 GLU A C 1
ATOM 642 O O . GLU A 1 83 ? -4.929 0.088 -5.285 1.00 93.31 83 GLU A O 1
ATOM 647 N N . PRO A 1 84 ? -4.894 -0.577 -7.455 1.00 91.88 84 PRO A N 1
ATOM 648 C CA . PRO A 1 84 ? -3.528 -1.077 -7.412 1.00 91.88 84 PRO A CA 1
ATOM 649 C C . PRO A 1 84 ? -2.530 0.003 -6.958 1.00 91.88 84 PRO A C 1
ATOM 651 O O . PRO A 1 84 ? -2.674 1.187 -7.281 1.00 91.88 84 PRO A O 1
ATOM 654 N N . PRO A 1 85 ? -1.491 -0.368 -6.196 1.00 92.50 85 PRO A N 1
ATOM 655 C CA . PRO A 1 85 ? -0.435 0.560 -5.836 1.00 92.50 85 PRO A CA 1
ATOM 656 C C . PRO A 1 85 ? 0.491 0.844 -7.016 1.00 92.50 85 PRO A C 1
ATOM 658 O O . PRO A 1 85 ? 0.791 -0.032 -7.825 1.00 92.50 85 PRO A O 1
ATOM 661 N N . GLU A 1 86 ? 1.030 2.062 -7.060 1.00 89.94 86 GLU A N 1
ATOM 662 C CA . GLU A 1 86 ? 2.128 2.365 -7.973 1.00 89.94 86 GLU A CA 1
ATOM 663 C C . GLU A 1 86 ? 3.391 1.595 -7.575 1.00 89.94 86 GLU A C 1
ATOM 665 O O . GLU A 1 86 ? 3.743 1.479 -6.398 1.00 89.94 86 GLU A O 1
ATOM 670 N N . THR A 1 87 ? 4.093 1.090 -8.582 1.00 93.25 87 THR A N 1
ATOM 671 C CA . THR A 1 87 ? 5.307 0.279 -8.445 1.00 93.25 87 THR A CA 1
ATOM 672 C C . THR A 1 87 ? 6.341 0.712 -9.475 1.00 93.25 87 THR A C 1
ATOM 674 O O . THR A 1 87 ? 6.056 1.531 -10.348 1.00 93.25 87 THR A O 1
ATOM 677 N N . LEU A 1 88 ? 7.537 0.121 -9.426 1.00 93.38 88 LEU A N 1
ATOM 678 C CA . LEU A 1 88 ? 8.584 0.358 -10.421 1.00 93.38 88 LEU A CA 1
ATOM 679 C C . LEU A 1 88 ? 8.099 0.135 -11.864 1.00 93.38 88 LEU A C 1
ATOM 681 O O . LEU A 1 88 ? 8.470 0.895 -12.750 1.00 93.38 88 LEU A O 1
ATOM 685 N N . VAL A 1 89 ? 7.225 -0.847 -12.092 1.00 92.56 89 VAL A N 1
ATOM 686 C CA . VAL A 1 89 ? 6.663 -1.145 -13.419 1.00 92.56 89 VAL A CA 1
ATOM 687 C C . VAL A 1 89 ? 5.965 0.082 -14.018 1.00 92.56 89 VAL A C 1
ATOM 689 O O . VAL A 1 89 ? 6.190 0.438 -15.172 1.00 92.56 89 VAL A O 1
ATOM 692 N N . HIS A 1 90 ? 5.209 0.811 -13.199 1.00 90.88 90 HIS A N 1
ATOM 693 C CA . HIS A 1 90 ? 4.515 2.026 -13.619 1.00 90.88 90 HIS A CA 1
ATOM 694 C C . HIS A 1 90 ? 5.481 3.171 -13.967 1.00 90.88 90 HIS A C 1
ATOM 696 O O . HIS A 1 90 ? 5.184 3.991 -14.835 1.00 90.88 90 HIS A O 1
ATOM 702 N N . TYR A 1 91 ? 6.661 3.229 -13.335 1.00 91.44 91 TYR A N 1
ATOM 703 C CA . TYR A 1 91 ? 7.704 4.187 -13.721 1.00 91.44 91 TYR A CA 1
ATOM 704 C C . TYR A 1 91 ? 8.246 3.888 -15.118 1.00 91.44 91 TYR A C 1
ATOM 706 O O . TYR A 1 91 ? 8.421 4.822 -15.896 1.00 91.44 91 TYR A O 1
ATOM 714 N N . PHE A 1 92 ? 8.464 2.614 -15.456 1.00 93.75 92 PHE A N 1
ATOM 715 C CA . PHE A 1 92 ? 8.871 2.216 -16.807 1.00 93.75 92 PHE A CA 1
ATOM 716 C C . PHE A 1 92 ? 7.793 2.570 -17.833 1.00 93.75 92 PHE A C 1
ATOM 718 O O . PHE A 1 92 ? 8.089 3.254 -18.808 1.00 93.75 92 PHE A O 1
ATOM 725 N N . GLN A 1 93 ? 6.532 2.221 -17.569 1.00 90.50 93 GLN A N 1
ATOM 726 C CA . GLN A 1 93 ? 5.416 2.590 -18.446 1.00 90.50 93 GLN A CA 1
ATOM 727 C C . GLN A 1 93 ? 5.373 4.100 -18.727 1.00 90.50 93 GLN A C 1
ATOM 729 O O . GLN A 1 93 ? 5.254 4.516 -19.877 1.00 90.50 93 GLN A O 1
ATOM 734 N N . ARG A 1 94 ? 5.518 4.933 -17.686 1.00 90.69 94 ARG A N 1
ATOM 735 C CA . ARG A 1 94 ? 5.541 6.399 -17.821 1.00 90.69 94 ARG A CA 1
ATOM 736 C C . ARG A 1 94 ? 6.774 6.904 -18.565 1.00 90.69 94 ARG A C 1
ATOM 738 O O . ARG A 1 94 ? 6.650 7.813 -19.378 1.00 90.69 94 ARG A O 1
ATOM 745 N N . ALA A 1 95 ? 7.947 6.346 -18.277 1.00 91.19 95 ALA A N 1
ATOM 746 C CA . ALA A 1 95 ? 9.208 6.785 -18.868 1.00 91.19 95 ALA A CA 1
ATOM 747 C C . ALA A 1 95 ? 9.310 6.440 -20.361 1.00 91.19 95 ALA A C 1
ATOM 749 O O . ALA A 1 95 ? 9.847 7.235 -21.129 1.00 91.19 95 ALA A O 1
ATOM 750 N N . PHE A 1 96 ? 8.786 5.281 -20.765 1.00 91.00 96 PHE A N 1
ATOM 751 C CA . PHE A 1 96 ? 8.883 4.772 -22.136 1.00 91.00 96 PHE A CA 1
ATOM 752 C C . PHE A 1 96 ? 7.597 4.965 -22.957 1.00 91.00 96 PHE A C 1
ATOM 754 O O . PHE A 1 96 ? 7.579 4.660 -24.143 1.00 91.00 96 PHE A O 1
ATOM 761 N N . GLY A 1 97 ? 6.541 5.534 -22.365 1.00 88.62 97 GLY A N 1
ATOM 762 C CA . GLY A 1 97 ? 5.322 5.932 -23.077 1.00 88.62 97 GLY A CA 1
ATOM 763 C C . GLY A 1 97 ? 4.317 4.805 -23.332 1.00 88.62 97 GLY A C 1
ATOM 764 O O . GLY A 1 97 ? 3.402 4.989 -24.130 1.00 88.62 97 GLY A O 1
ATOM 765 N N . GLY A 1 98 ? 4.460 3.661 -22.662 1.00 88.38 98 GLY A N 1
ATOM 766 C CA . GLY A 1 98 ? 3.553 2.521 -22.794 1.00 88.38 98 GLY A CA 1
ATOM 767 C C . GLY A 1 98 ? 4.099 1.246 -22.155 1.00 88.38 98 GLY A C 1
ATOM 768 O O . GLY A 1 98 ? 5.299 1.123 -21.906 1.00 88.38 98 GLY A O 1
ATOM 769 N N . 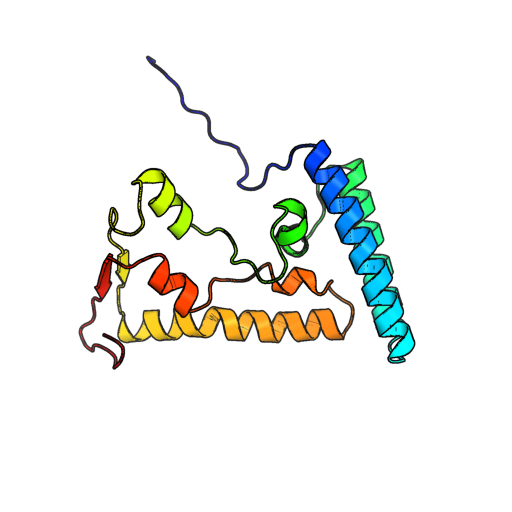SER A 1 99 ? 3.213 0.287 -21.878 1.00 87.00 99 SER A N 1
ATOM 770 C CA . SER A 1 99 ? 3.576 -1.013 -21.289 1.00 87.00 99 SER A CA 1
ATOM 771 C C . SER A 1 99 ? 4.326 -1.933 -22.256 1.00 87.00 99 SER A C 1
ATOM 773 O O . SER A 1 99 ? 5.011 -2.849 -21.822 1.00 87.00 99 SER A O 1
ATOM 775 N N . ASP A 1 100 ? 4.218 -1.684 -23.556 1.00 89.12 100 ASP A N 1
ATOM 776 C CA . ASP A 1 100 ? 4.851 -2.431 -24.643 1.00 89.12 100 ASP A CA 1
ATOM 777 C C . ASP A 1 100 ? 6.181 -1.815 -25.120 1.00 89.12 100 ASP A C 1
ATOM 779 O O . ASP A 1 100 ? 6.827 -2.356 -26.013 1.00 89.12 100 ASP A O 1
ATOM 783 N N . GLN A 1 101 ? 6.605 -0.694 -24.526 1.00 92.50 101 GLN A N 1
ATOM 784 C CA . GLN A 1 101 ? 7.807 0.058 -24.923 1.00 92.50 101 GLN A CA 1
ATOM 785 C C . GLN A 1 101 ? 9.047 -0.264 -24.073 1.00 92.50 101 GLN A C 1
ATOM 787 O O . GLN A 1 101 ? 10.081 0.397 -24.177 1.00 92.50 101 GLN A O 1
ATOM 792 N N . TRP A 1 102 ? 8.956 -1.270 -23.209 1.00 93.88 102 TRP A N 1
ATOM 793 C CA . TRP A 1 102 ? 10.050 -1.746 -22.369 1.00 93.88 102 TRP A CA 1
ATOM 794 C C . TRP A 1 102 ? 9.964 -3.269 -22.235 1.00 93.88 102 TRP A C 1
ATOM 796 O O . TRP A 1 102 ? 8.907 -3.854 -22.448 1.00 93.88 102 TRP A O 1
ATOM 806 N N . LEU A 1 103 ? 11.087 -3.909 -21.911 1.00 94.56 103 LEU A N 1
ATOM 807 C CA . LEU A 1 103 ? 11.194 -5.364 -21.806 1.00 94.56 103 LEU A CA 1
ATOM 808 C C . LEU A 1 103 ? 11.433 -5.769 -20.351 1.00 94.56 103 LEU A C 1
ATOM 810 O O . LEU A 1 103 ? 12.387 -5.299 -19.726 1.00 94.56 103 LEU A O 1
ATOM 814 N N . LEU A 1 104 ? 10.612 -6.684 -19.841 1.00 95.62 104 LEU A N 1
ATOM 815 C CA . LEU A 1 104 ? 10.877 -7.403 -18.601 1.00 95.62 104 LEU A CA 1
ATOM 816 C C . LEU A 1 104 ? 11.630 -8.700 -18.918 1.00 95.62 104 LEU A C 1
ATOM 818 O O . LEU A 1 104 ? 11.197 -9.478 -19.762 1.00 95.62 104 LEU A O 1
ATOM 822 N N . VAL A 1 105 ? 12.737 -8.962 -18.225 1.00 96.81 105 VAL A N 1
ATOM 823 C CA . VAL A 1 105 ? 13.421 -10.263 -18.273 1.00 96.81 105 VAL A CA 1
ATOM 824 C C . VAL A 1 105 ? 13.283 -10.921 -16.909 1.00 96.81 105 VAL A C 1
ATOM 826 O O . VAL A 1 105 ? 13.688 -10.340 -15.901 1.00 96.81 105 VAL A O 1
ATOM 829 N N . VAL A 1 106 ? 12.696 -12.116 -16.877 1.00 96.69 106 VAL A N 1
ATOM 830 C CA . VAL A 1 106 ? 12.480 -12.891 -15.653 1.00 96.69 106 VAL A CA 1
ATOM 831 C C . VAL A 1 106 ? 13.489 -14.028 -15.618 1.00 96.69 106 VAL A C 1
ATOM 833 O O . VAL A 1 106 ? 13.328 -15.035 -16.305 1.00 96.69 106 VAL A O 1
ATOM 836 N N . ASP A 1 107 ? 14.532 -13.843 -14.816 1.00 97.00 107 ASP A N 1
ATOM 837 C CA . ASP A 1 107 ? 15.536 -14.870 -14.553 1.00 97.00 107 ASP A CA 1
ATOM 838 C C . ASP A 1 107 ? 14.997 -15.947 -13.602 1.00 97.00 107 ASP A C 1
ATOM 840 O O . ASP A 1 107 ? 14.159 -15.665 -12.737 1.00 97.00 107 ASP A O 1
ATOM 844 N N . GLU A 1 108 ? 15.455 -17.183 -13.798 1.00 96.69 108 GLU A N 1
ATOM 845 C CA . GLU A 1 108 ? 14.956 -18.396 -13.138 1.00 96.69 108 GLU A CA 1
ATOM 846 C C . GLU A 1 108 ? 13.430 -18.414 -12.986 1.00 96.69 108 GLU A C 1
ATOM 848 O O . GLU A 1 108 ? 12.861 -18.589 -11.904 1.00 96.69 108 GLU A O 1
ATOM 853 N N . SER A 1 109 ? 12.763 -18.191 -14.115 1.00 96.00 109 SER A N 1
ATOM 854 C CA . SER A 1 109 ? 11.315 -17.974 -14.218 1.00 96.00 109 SER A CA 1
ATOM 855 C C . SER A 1 109 ? 10.461 -19.046 -13.529 1.00 96.00 109 SER A C 1
ATOM 857 O O . SER A 1 109 ? 9.532 -18.686 -12.800 1.00 96.00 109 SER A O 1
ATOM 859 N N . HIS A 1 110 ? 10.860 -20.317 -13.597 1.00 94.12 110 HIS A N 1
ATOM 860 C CA . HIS A 1 110 ? 10.204 -21.423 -12.888 1.00 94.12 110 HIS A CA 1
ATOM 861 C C . HIS A 1 110 ? 10.126 -21.260 -11.357 1.00 94.12 110 HIS A C 1
ATOM 863 O O . HIS A 1 110 ? 9.257 -21.856 -10.718 1.00 94.12 110 HIS A O 1
ATOM 869 N N . VAL A 1 111 ? 10.999 -20.445 -10.753 1.00 94.44 111 VAL A N 1
ATOM 870 C CA . VAL A 1 111 ? 10.966 -20.073 -9.327 1.00 94.44 111 VAL A CA 1
ATOM 871 C C . VAL A 1 111 ? 10.369 -18.678 -9.136 1.00 94.44 111 VAL A C 1
ATOM 873 O O . VAL A 1 111 ? 9.523 -18.475 -8.258 1.00 94.44 111 VAL A O 1
ATOM 876 N N . THR A 1 112 ? 10.785 -17.715 -9.960 1.00 94.94 112 THR A N 1
ATOM 877 C CA . THR A 1 112 ? 10.423 -16.300 -9.808 1.00 94.94 112 THR A CA 1
ATOM 878 C C . THR A 1 112 ? 8.930 -16.050 -10.043 1.00 94.94 112 THR A C 1
ATOM 880 O O . THR A 1 112 ? 8.303 -15.297 -9.293 1.00 94.94 112 THR A O 1
ATOM 883 N N . VAL A 1 113 ? 8.312 -16.711 -11.028 1.00 94.06 113 VAL A N 1
ATOM 884 C CA . VAL A 1 113 ? 6.883 -16.534 -11.345 1.00 94.06 113 VAL A CA 1
ATOM 885 C C . VAL A 1 113 ? 5.976 -17.018 -10.200 1.00 94.06 113 VAL A C 1
ATOM 887 O O . VAL A 1 113 ? 5.126 -16.236 -9.749 1.00 94.06 113 VAL A O 1
ATOM 890 N N . PRO A 1 114 ? 6.148 -18.240 -9.644 1.00 92.62 114 PRO A N 1
ATOM 891 C CA . PRO A 1 114 ? 5.416 -18.654 -8.446 1.00 92.62 114 PRO A CA 1
ATOM 892 C C . PRO A 1 114 ? 5.623 -17.721 -7.249 1.00 92.62 114 PRO A C 1
ATOM 894 O O . PRO A 1 114 ? 4.671 -17.455 -6.510 1.00 92.62 114 PRO A O 1
ATOM 897 N N . GLN A 1 115 ? 6.841 -17.198 -7.065 1.00 93.31 115 GLN A N 1
ATOM 898 C CA . GLN A 1 115 ? 7.139 -16.266 -5.981 1.00 93.31 115 GLN A CA 1
ATOM 899 C C . GLN A 1 115 ? 6.321 -14.977 -6.111 1.00 93.31 115 GLN A C 1
ATOM 901 O O . GLN A 1 115 ? 5.639 -14.610 -5.153 1.00 93.31 115 GLN A O 1
ATOM 906 N N . LEU A 1 116 ? 6.335 -14.331 -7.284 1.00 91.69 116 LEU A N 1
ATOM 907 C CA . LEU A 1 116 ? 5.563 -13.112 -7.558 1.00 91.69 116 LEU A CA 1
ATOM 908 C C . LEU A 1 116 ? 4.070 -13.322 -7.274 1.00 91.69 116 LEU A C 1
ATOM 910 O O . LEU A 1 116 ? 3.456 -12.536 -6.552 1.00 91.69 116 LEU A O 1
ATOM 914 N N . LYS A 1 117 ? 3.511 -14.446 -7.739 1.00 89.00 117 LYS A N 1
ATOM 915 C CA . LYS A 1 117 ? 2.107 -14.814 -7.498 1.00 89.00 117 LYS A CA 1
ATOM 916 C C . LYS A 1 117 ? 1.781 -14.977 -6.007 1.00 89.00 117 LYS A C 1
ATOM 918 O O . LYS A 1 117 ? 0.680 -14.646 -5.569 1.00 89.00 117 LYS A O 1
ATOM 923 N N . GLY A 1 118 ? 2.726 -15.481 -5.213 1.00 92.81 118 GLY A N 1
ATOM 924 C CA . GLY A 1 118 ? 2.545 -15.719 -3.780 1.00 92.81 118 GLY A CA 1
ATOM 925 C C . GLY A 1 118 ? 2.596 -14.462 -2.903 1.00 92.81 118 GLY A C 1
ATOM 926 O O . GLY A 1 118 ? 2.045 -14.472 -1.797 1.00 92.81 118 GLY A O 1
ATOM 927 N N . MET A 1 119 ? 3.223 -13.375 -3.370 1.00 95.56 119 MET A N 1
ATOM 928 C CA . MET A 1 119 ? 3.483 -12.185 -2.546 1.00 95.56 119 MET A CA 1
ATOM 929 C C . MET A 1 119 ? 2.201 -11.519 -2.035 1.00 95.56 119 MET A C 1
ATOM 931 O O . MET A 1 119 ? 2.091 -11.225 -0.841 1.00 95.56 119 MET A O 1
ATOM 935 N N . TRP A 1 120 ? 1.218 -11.311 -2.917 1.00 95.19 120 TRP A N 1
ATOM 936 C CA . TRP A 1 120 ? -0.055 -10.674 -2.566 1.00 95.19 120 TRP A CA 1
ATOM 937 C C . TRP A 1 120 ? -0.832 -11.464 -1.516 1.00 95.19 120 TRP A C 1
ATOM 939 O O . TRP A 1 120 ? -1.264 -10.906 -0.506 1.00 95.19 120 TRP A O 1
ATOM 949 N N . GLY A 1 121 ? -0.955 -12.781 -1.708 1.00 94.62 121 GLY A N 1
ATOM 950 C CA . GLY A 1 121 ? -1.683 -13.650 -0.786 1.00 94.62 121 GLY A CA 1
ATOM 951 C C . GLY A 1 121 ? -1.070 -13.658 0.616 1.00 94.62 121 GLY A C 1
ATOM 952 O O . GLY A 1 121 ? -1.787 -13.498 1.609 1.00 94.62 121 GLY A O 1
ATOM 953 N N . ALA A 1 122 ? 0.259 -13.782 0.699 1.00 95.06 122 ALA A N 1
ATOM 954 C CA . ALA A 1 122 ? 0.989 -13.786 1.965 1.00 95.06 122 ALA A CA 1
ATOM 955 C C . ALA A 1 122 ? 0.872 -12.447 2.713 1.00 95.06 122 ALA A C 1
ATOM 957 O O . ALA A 1 122 ? 0.585 -12.420 3.915 1.00 95.06 122 ALA A O 1
ATOM 958 N N . ASP A 1 123 ? 1.049 -11.325 2.011 1.00 96.88 123 ASP A N 1
ATOM 959 C CA . ASP A 1 123 ? 0.927 -9.998 2.612 1.00 96.88 123 ASP A CA 1
ATOM 960 C C . ASP A 1 123 ? -0.508 -9.707 3.083 1.00 96.88 123 ASP A C 1
ATOM 962 O O . ASP A 1 123 ? -0.713 -9.266 4.222 1.00 96.88 123 ASP A O 1
ATOM 966 N N . ARG A 1 124 ? -1.508 -10.042 2.259 1.00 96.44 124 ARG A N 1
ATOM 967 C CA . ARG A 1 124 ? -2.926 -9.875 2.591 1.00 96.44 124 ARG A CA 1
ATOM 968 C C . ARG A 1 124 ? -3.319 -10.685 3.821 1.00 96.44 124 ARG A C 1
ATOM 970 O O . ARG A 1 124 ? -3.970 -10.141 4.711 1.00 96.44 124 ARG A O 1
ATOM 977 N N . ALA A 1 125 ? -2.902 -11.949 3.920 1.00 96.88 125 ALA A N 1
ATOM 978 C CA . ALA A 1 125 ? -3.202 -12.798 5.076 1.00 96.88 125 ALA A CA 1
ATOM 979 C C . ALA A 1 125 ? -2.667 -12.197 6.388 1.00 96.88 125 ALA A C 1
ATOM 981 O O . ALA A 1 125 ? -3.394 -12.097 7.382 1.00 96.88 125 ALA A O 1
ATOM 982 N N . ARG A 1 126 ? -1.417 -11.718 6.374 1.00 97.25 126 ARG A N 1
ATOM 983 C CA . ARG A 1 126 ? -0.797 -11.048 7.525 1.00 97.25 126 ARG A CA 1
ATOM 984 C C . ARG A 1 126 ? -1.547 -9.771 7.906 1.00 97.25 126 ARG A C 1
ATOM 986 O O . ARG A 1 126 ? -1.847 -9.561 9.082 1.00 97.25 126 ARG A O 1
ATOM 993 N N . LYS A 1 127 ? -1.865 -8.915 6.930 1.00 97.38 127 LYS A N 1
ATOM 994 C CA . LYS A 1 127 ? -2.559 -7.644 7.179 1.00 97.38 127 LYS A CA 1
ATOM 995 C C . LYS A 1 127 ? -4.001 -7.835 7.645 1.00 97.38 127 LYS A C 1
ATOM 997 O O . LYS A 1 127 ? -4.434 -7.100 8.528 1.00 97.38 127 LYS A O 1
ATOM 1002 N N . LEU A 1 128 ? -4.718 -8.838 7.137 1.00 97.81 128 LEU A N 1
ATOM 1003 C CA . LEU A 1 128 ? -6.071 -9.167 7.599 1.00 97.81 128 LEU A CA 1
ATOM 1004 C C . LEU A 1 128 ? -6.102 -9.458 9.101 1.00 97.81 128 LEU A C 1
ATOM 1006 O O . LEU A 1 128 ? -6.994 -8.974 9.792 1.00 97.81 128 LEU A O 1
ATOM 1010 N N . SER A 1 129 ? -5.103 -10.176 9.622 1.00 97.50 129 SER A N 1
ATOM 1011 C CA . SER A 1 129 ? -4.971 -10.411 11.065 1.00 97.50 129 SER A CA 1
ATOM 1012 C C . SER A 1 129 ? -4.786 -9.101 11.846 1.00 97.50 129 SER A C 1
ATOM 1014 O O . SER A 1 129 ? -5.490 -8.844 12.824 1.00 97.50 129 SER A O 1
ATOM 1016 N N . LEU A 1 130 ? -3.908 -8.209 11.370 1.00 97.94 130 LEU A N 1
ATOM 1017 C CA . LEU A 1 130 ? -3.686 -6.900 11.996 1.00 97.94 130 LEU A CA 1
ATOM 1018 C C . LEU A 1 130 ? -4.954 -6.034 12.007 1.00 97.94 130 LEU A C 1
ATOM 1020 O O . LEU A 1 130 ? -5.251 -5.398 13.018 1.00 97.94 130 LEU A O 1
ATOM 1024 N N . VAL A 1 131 ? -5.708 -6.018 10.906 1.00 97.94 131 VAL A N 1
ATOM 1025 C CA . VAL A 1 131 ? -6.972 -5.272 10.794 1.00 97.94 131 VAL A CA 1
ATOM 1026 C C . VAL A 1 131 ? -8.045 -5.872 11.699 1.00 97.94 131 VAL A C 1
ATOM 1028 O O . VAL A 1 131 ? -8.738 -5.135 12.405 1.00 97.94 131 VAL A O 1
ATOM 1031 N N . LYS A 1 132 ? -8.156 -7.205 11.730 1.00 96.75 132 LYS A N 1
ATOM 1032 C CA . LYS A 1 132 ? -9.101 -7.924 12.594 1.00 96.75 132 LYS A CA 1
ATOM 1033 C C . LYS A 1 132 ? -8.895 -7.561 14.063 1.00 96.75 132 LYS A C 1
ATOM 1035 O O . LYS A 1 132 ? -9.859 -7.256 14.750 1.00 96.75 132 LYS A O 1
ATOM 1040 N N . HIS A 1 133 ? -7.646 -7.527 14.523 1.00 97.44 133 HIS A N 1
ATOM 1041 C CA . HIS A 1 133 ? -7.312 -7.267 15.926 1.00 97.44 133 HIS A CA 1
ATOM 1042 C C . HIS A 1 133 ? -7.102 -5.776 16.267 1.00 97.44 133 HIS A C 1
ATOM 1044 O O . HIS A 1 133 ? -6.607 -5.445 17.349 1.00 97.44 133 HIS A O 1
ATOM 1050 N N . GLY A 1 134 ? -7.483 -4.864 15.363 1.00 97.56 134 GLY A N 1
ATOM 1051 C CA . GLY A 1 134 ? -7.472 -3.420 15.614 1.00 97.56 134 GLY A CA 1
ATOM 1052 C C . GLY A 1 134 ? -6.078 -2.787 15.654 1.00 97.56 134 GLY A C 1
ATOM 1053 O O . GLY A 1 134 ? -5.894 -1.739 16.265 1.00 97.56 134 GLY A O 1
ATOM 1054 N N . PHE A 1 135 ? -5.073 -3.404 15.031 1.00 98.25 135 PHE A N 1
ATOM 1055 C CA . PHE A 1 135 ? -3.734 -2.815 14.911 1.00 98.25 135 PHE A CA 1
ATOM 1056 C C . PHE A 1 135 ? -3.615 -1.840 13.737 1.00 98.25 135 PHE A C 1
ATOM 1058 O O . PHE A 1 135 ? -2.758 -0.956 13.768 1.00 98.25 135 PHE A O 1
ATOM 1065 N N . ARG A 1 136 ? -4.434 -2.011 12.692 1.00 98.25 136 ARG A N 1
ATOM 1066 C CA . ARG A 1 136 ? -4.423 -1.199 11.465 1.00 98.25 136 ARG A CA 1
ATOM 1067 C C . ARG A 1 136 ? -5.841 -0.965 10.940 1.00 98.25 136 ARG A C 1
ATOM 1069 O O . ARG A 1 136 ? -6.739 -1.760 11.208 1.00 98.25 136 ARG A O 1
ATOM 1076 N N . LEU A 1 137 ? -6.021 0.118 10.182 1.00 98.62 137 LEU A N 1
ATOM 1077 C CA . LEU A 1 137 ? -7.256 0.385 9.440 1.00 98.62 137 LEU A CA 1
ATOM 1078 C C . LEU A 1 137 ? -7.414 -0.587 8.258 1.00 98.62 137 LEU A C 1
ATOM 1080 O O . LEU A 1 137 ? -6.403 -1.085 7.759 1.00 98.62 137 LEU A O 1
ATOM 1084 N N . PRO A 1 138 ? -8.648 -0.828 7.771 1.00 98.19 138 PRO A N 1
ATOM 1085 C CA . PRO A 1 138 ? -8.889 -1.631 6.572 1.00 98.19 138 PRO A C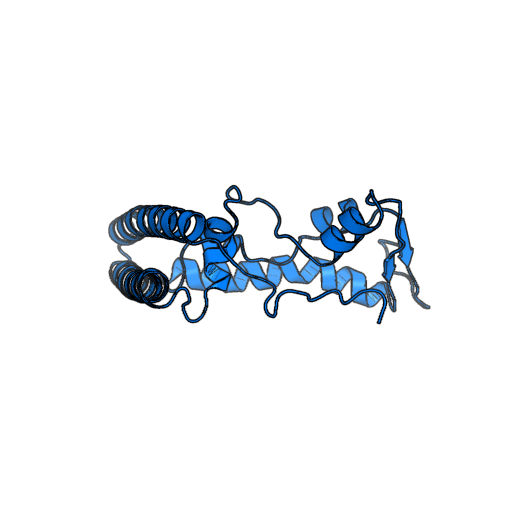A 1
ATOM 1086 C C . PRO A 1 138 ? -8.097 -1.148 5.351 1.00 98.19 138 PRO A C 1
ATOM 1088 O O . PRO A 1 138 ? -7.528 -1.975 4.644 1.00 98.19 138 PRO A O 1
ATOM 1091 N N . SER A 1 139 ? -7.965 0.169 5.165 1.00 98.00 139 SER A N 1
ATOM 1092 C CA . SER A 1 139 ? -7.135 0.796 4.124 1.00 98.00 139 SER A CA 1
ATOM 1093 C C . SER A 1 139 ? -5.672 0.362 4.097 1.00 98.00 139 SER A C 1
ATOM 1095 O O . SER A 1 139 ? -5.031 0.454 3.053 1.00 98.00 139 SER A O 1
ATOM 1097 N N . ALA A 1 140 ? -5.131 -0.179 5.193 1.00 97.62 140 ALA A N 1
ATOM 1098 C CA . ALA A 1 140 ? -3.778 -0.726 5.191 1.00 97.62 140 ALA A CA 1
ATOM 1099 C C . ALA A 1 140 ? -3.630 -1.926 4.238 1.00 97.62 140 ALA A C 1
ATOM 1101 O O . ALA A 1 140 ? -2.517 -2.211 3.799 1.00 97.62 140 ALA A O 1
ATOM 1102 N N . LEU A 1 141 ? -4.727 -2.623 3.905 1.00 97.50 141 LEU A N 1
ATOM 1103 C CA . LEU A 1 141 ? -4.746 -3.707 2.914 1.00 97.50 141 LEU A CA 1
ATOM 1104 C C . LEU A 1 141 ? -4.447 -3.212 1.495 1.00 97.50 141 LEU A C 1
ATOM 1106 O O . LEU A 1 141 ? -3.934 -3.985 0.693 1.00 97.50 141 LEU A O 1
ATOM 1110 N N . ASP A 1 142 ? -4.715 -1.939 1.208 1.00 96.69 142 ASP A N 1
ATOM 1111 C CA . ASP A 1 142 ? -4.457 -1.323 -0.097 1.00 96.69 142 ASP A CA 1
ATOM 1112 C C . ASP A 1 142 ? -2.972 -0.934 -0.266 1.00 96.69 142 ASP A C 1
ATOM 1114 O O . ASP A 1 142 ? -2.509 -0.639 -1.367 1.00 96.69 142 ASP A O 1
ATOM 1118 N N . ASN A 1 143 ? -2.185 -0.982 0.817 1.00 95.44 143 ASN A N 1
ATOM 1119 C CA . ASN A 1 143 ? -0.729 -0.885 0.766 1.00 95.44 143 ASN A CA 1
ATOM 1120 C C . ASN A 1 143 ? -0.102 -2.269 0.555 1.00 95.44 143 ASN A C 1
ATOM 1122 O O . ASN A 1 143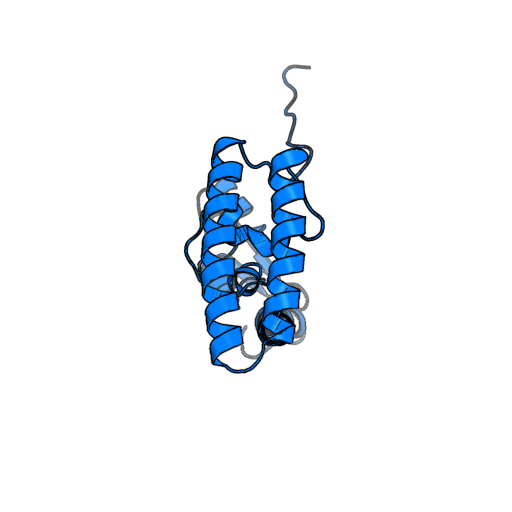 ? 0.435 -2.859 1.492 1.00 95.44 143 ASN A O 1
ATOM 1126 N N . ARG A 1 144 ? -0.200 -2.813 -0.652 1.00 95.75 144 ARG A N 1
ATOM 1127 C CA . ARG A 1 144 ? 0.125 -4.215 -0.972 1.00 95.75 144 ARG A CA 1
ATOM 1128 C C . ARG A 1 144 ? 1.093 -4.322 -2.157 1.00 95.75 144 ARG A C 1
ATOM 1130 O O . ARG A 1 144 ? 1.330 -3.326 -2.827 1.00 95.75 144 ARG A O 1
ATOM 1137 N N . PRO A 1 145 ? 1.689 -5.490 -2.437 1.00 96.06 145 PRO A N 1
ATOM 1138 C CA . PRO A 1 145 ? 2.226 -5.745 -3.771 1.00 96.06 145 PRO A CA 1
ATOM 1139 C C . PRO A 1 145 ? 1.085 -5.826 -4.804 1.00 96.06 145 PRO A C 1
ATOM 1141 O O . PRO A 1 145 ? -0.088 -5.990 -4.439 1.00 96.06 145 PRO A O 1
ATOM 1144 N N . LEU A 1 146 ? 1.448 -5.735 -6.084 1.00 95.38 146 LEU A N 1
ATOM 1145 C CA . LEU A 1 146 ? 0.546 -6.122 -7.168 1.00 95.38 146 LEU A CA 1
ATOM 1146 C C . LEU A 1 146 ? 0.202 -7.605 -7.020 1.00 95.38 146 LEU A C 1
ATOM 1148 O O . LEU A 1 146 ? 1.033 -8.400 -6.565 1.00 95.38 146 LEU A O 1
ATOM 1152 N N . ASP A 1 147 ? -1.025 -7.965 -7.362 1.00 94.06 147 ASP A N 1
ATOM 1153 C CA . ASP A 1 147 ? -1.331 -9.362 -7.621 1.00 94.06 147 ASP A CA 1
ATOM 1154 C C . ASP A 1 147 ? -0.747 -9.805 -8.975 1.00 94.06 147 ASP A C 1
ATOM 1156 O O . ASP A 1 147 ? -0.119 -9.030 -9.704 1.00 94.06 147 ASP A O 1
ATOM 1160 N N . GLY A 1 148 ? -0.878 -11.098 -9.272 1.00 91.56 148 GLY A N 1
ATOM 1161 C CA . GLY A 1 148 ? -0.314 -11.660 -10.495 1.00 91.56 148 GLY A CA 1
ATOM 1162 C C . GLY A 1 148 ? -0.947 -11.083 -11.760 1.00 91.56 148 GLY A C 1
ATOM 1163 O O . GLY A 1 148 ? -0.225 -10.826 -12.715 1.00 91.56 148 GLY A O 1
ATOM 1164 N N . GLU A 1 149 ? -2.262 -10.868 -11.772 1.00 91.44 149 GLU A N 1
ATOM 1165 C CA . GLU A 1 149 ? -2.968 -10.353 -12.951 1.00 91.44 149 GLU A CA 1
ATOM 1166 C C . GLU A 1 149 ? -2.557 -8.900 -13.211 1.00 91.44 149 GLU A C 1
ATOM 1168 O O . GLU A 1 149 ? -2.109 -8.577 -14.311 1.00 91.44 149 GLU A O 1
ATOM 1173 N N . GLU A 1 150 ? -2.570 -8.071 -12.164 1.00 94.31 150 GLU A N 1
ATOM 1174 C CA . GLU A 1 150 ? -2.124 -6.677 -12.206 1.00 94.31 150 GLU A CA 1
ATOM 1175 C C . GLU A 1 150 ? -0.671 -6.544 -12.694 1.00 94.31 150 GLU A C 1
ATOM 1177 O O . GLU A 1 150 ? -0.343 -5.638 -13.461 1.00 94.31 150 GLU A O 1
ATOM 1182 N N . PHE A 1 151 ? 0.227 -7.433 -12.251 1.00 94.19 151 PHE A N 1
ATOM 1183 C CA . PHE A 1 151 ? 1.635 -7.388 -12.647 1.00 94.19 151 PHE A CA 1
ATOM 1184 C C . PHE A 1 151 ? 1.836 -7.741 -14.126 1.00 94.19 151 PHE A C 1
ATOM 1186 O O . PHE A 1 151 ? 2.567 -7.038 -14.827 1.00 94.19 151 PHE A O 1
ATOM 1193 N N . TRP A 1 152 ? 1.196 -8.810 -14.611 1.00 91.75 152 TRP A N 1
ATOM 1194 C CA . TRP A 1 152 ? 1.380 -9.272 -15.989 1.00 91.75 152 TRP A CA 1
ATOM 1195 C C . TRP A 1 152 ? 0.675 -8.381 -17.015 1.00 91.75 152 TRP A C 1
ATOM 1197 O O . TRP A 1 152 ? 1.232 -8.163 -18.090 1.00 91.75 152 TRP A O 1
ATOM 1207 N N . GLU A 1 153 ? -0.475 -7.782 -16.682 1.00 91.94 153 GLU A N 1
ATOM 1208 C CA . GLU A 1 153 ? -1.069 -6.723 -17.516 1.00 91.94 153 GLU A CA 1
ATOM 1209 C C . GLU A 1 153 ? -0.138 -5.513 -17.646 1.00 91.94 153 GLU A C 1
ATOM 1211 O O . GLU A 1 153 ? -0.048 -4.885 -18.704 1.00 91.94 153 GLU A O 1
ATOM 1216 N N . ALA A 1 154 ? 0.590 -5.190 -16.576 1.00 90.88 154 ALA A N 1
ATOM 1217 C CA . ALA A 1 154 ? 1.492 -4.054 -16.560 1.00 90.88 154 ALA A CA 1
ATOM 1218 C C . ALA A 1 154 ? 2.800 -4.298 -17.346 1.00 90.88 154 ALA A C 1
ATOM 1220 O O . ALA A 1 154 ? 3.438 -3.323 -17.756 1.00 90.88 154 ALA A O 1
ATOM 1221 N N . ALA A 1 155 ? 3.179 -5.558 -17.593 1.00 92.38 155 ALA A N 1
ATOM 1222 C CA . ALA A 1 155 ? 4.426 -5.968 -18.250 1.00 92.38 155 ALA A CA 1
ATOM 1223 C C . ALA A 1 155 ? 4.197 -6.969 -19.414 1.00 92.38 155 ALA A C 1
ATOM 1225 O O . ALA A 1 155 ? 4.661 -8.112 -19.362 1.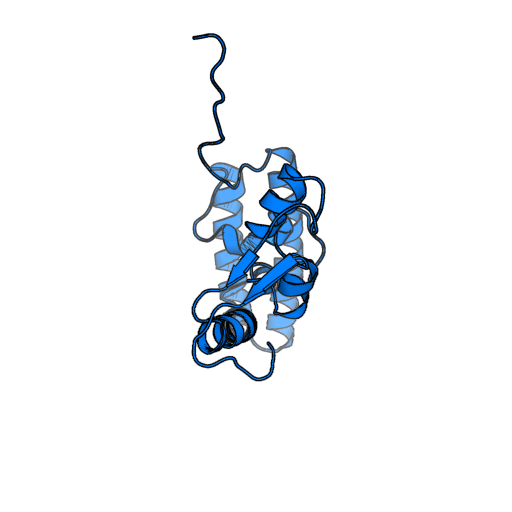00 92.38 155 ALA A O 1
ATOM 1226 N N . PRO A 1 156 ? 3.509 -6.563 -20.498 1.00 90.69 156 PRO A N 1
ATOM 1227 C CA . PRO A 1 156 ? 3.118 -7.459 -21.590 1.00 90.69 156 PRO A CA 1
ATOM 1228 C C . PRO A 1 156 ? 4.292 -7.951 -22.452 1.00 90.69 156 PRO A C 1
ATOM 1230 O O . PRO A 1 156 ? 4.174 -8.969 -23.129 1.00 90.69 156 PRO A O 1
ATOM 1233 N N . GLN A 1 157 ? 5.418 -7.234 -22.473 1.00 93.75 157 GLN A N 1
ATOM 1234 C CA . GLN A 1 157 ? 6.641 -7.659 -23.157 1.00 93.75 157 GLN A CA 1
ATOM 1235 C C . GLN A 1 157 ? 7.584 -8.294 -22.133 1.00 93.75 157 GLN A C 1
ATOM 1237 O O . GLN A 1 157 ? 8.394 -7.608 -21.508 1.00 93.75 157 GLN A O 1
ATOM 1242 N N . THR A 1 158 ? 7.455 -9.609 -21.954 1.00 94.50 158 THR A N 1
ATOM 1243 C CA . THR A 1 158 ? 8.246 -10.375 -20.984 1.00 94.50 158 THR A CA 1
ATOM 1244 C C . THR A 1 158 ? 9.016 -11.511 -21.659 1.00 94.50 158 THR A C 1
ATOM 1246 O O . THR A 1 158 ? 8.451 -12.277 -22.435 1.00 94.50 158 THR A O 1
ATOM 1249 N N . LEU A 1 159 ? 10.304 -11.635 -21.331 1.00 95.19 159 LEU A N 1
ATOM 1250 C CA . LEU A 1 159 ? 11.159 -12.771 -21.668 1.00 95.19 159 LEU A CA 1
ATOM 1251 C C . LEU A 1 159 ? 11.413 -13.613 -20.414 1.00 95.19 159 LEU A C 1
ATOM 1253 O O . LEU A 1 159 ? 12.083 -13.162 -19.483 1.00 95.19 159 LEU A O 1
ATOM 1257 N N . PHE A 1 160 ? 10.912 -14.845 -20.413 1.00 95.94 160 PHE A N 1
ATOM 1258 C CA . PHE A 1 160 ? 11.191 -15.826 -19.369 1.00 95.94 160 PHE A CA 1
ATOM 1259 C C . PHE A 1 160 ? 12.485 -16.573 -19.686 1.00 95.94 160 PHE A C 1
ATOM 1261 O O . PHE A 1 160 ? 12.683 -17.061 -20.799 1.00 95.94 160 PHE A O 1
ATOM 1268 N N . VAL A 1 161 ? 13.391 -16.625 -18.712 1.00 96.31 161 VAL A N 1
ATOM 1269 C CA . VAL A 1 161 ? 14.671 -17.321 -18.828 1.00 96.31 161 VAL A CA 1
ATOM 1270 C C . VAL A 1 161 ? 14.719 -18.397 -17.756 1.00 96.31 161 VAL A C 1
ATOM 1272 O O . VAL A 1 161 ? 14.602 -18.104 -16.566 1.00 96.31 161 VAL A O 1
ATOM 1275 N N . SER A 1 162 ? 14.839 -19.657 -18.170 1.00 95.69 162 SER A N 1
ATOM 1276 C CA . SER A 1 162 ? 15.141 -20.770 -17.275 1.00 95.69 162 SER A CA 1
ATOM 1277 C C . SER A 1 162 ? 15.623 -22.002 -18.041 1.00 95.69 162 SER A C 1
ATOM 1279 O O . SER A 1 162 ? 15.242 -22.231 -19.188 1.00 95.69 162 SER A O 1
ATOM 1281 N N . ALA A 1 163 ? 16.446 -22.824 -17.387 1.00 94.81 163 ALA A N 1
ATOM 1282 C CA . ALA A 1 163 ? 16.786 -24.159 -17.871 1.00 94.81 163 ALA A CA 1
ATOM 1283 C C . ALA A 1 163 ? 15.634 -25.172 -17.708 1.00 94.81 163 ALA A C 1
ATOM 1285 O O . ALA A 1 163 ? 15.621 -26.194 -18.394 1.00 94.81 163 ALA A O 1
ATOM 1286 N N . THR A 1 164 ? 14.686 -24.912 -16.802 1.00 92.69 164 THR A N 1
ATOM 1287 C CA . THR A 1 164 ? 13.573 -25.812 -16.462 1.00 92.69 164 THR A CA 1
ATOM 1288 C C . THR A 1 164 ? 12.255 -25.036 -16.430 1.00 92.69 164 THR A C 1
ATOM 1290 O O . THR A 1 164 ? 11.747 -24.788 -15.338 1.00 92.69 164 THR A O 1
ATOM 1293 N N . PRO A 1 165 ? 11.728 -24.614 -17.593 1.00 86.81 165 PRO A N 1
ATOM 1294 C CA . PRO A 1 165 ? 10.570 -23.726 -17.669 1.00 86.81 165 PRO A CA 1
ATOM 1295 C C . PRO A 1 165 ? 9.330 -24.316 -16.985 1.00 86.81 165 PRO A C 1
ATOM 1297 O O . PRO A 1 165 ? 9.086 -25.525 -17.063 1.00 86.81 165 PRO A O 1
ATOM 1300 N N . GLY A 1 166 ? 8.574 -23.470 -16.280 1.00 84.50 166 GLY A N 1
ATOM 1301 C CA . GLY A 1 166 ? 7.328 -23.854 -15.608 1.00 84.50 166 GLY A CA 1
ATOM 1302 C C . GLY A 1 166 ? 6.102 -23.862 -16.532 1.00 84.50 166 GLY A C 1
ATOM 1303 O O . GLY A 1 166 ? 6.162 -23.416 -17.667 1.00 84.50 166 GLY A O 1
ATOM 1304 N N . ASP A 1 167 ? 4.949 -24.310 -16.023 1.00 78.38 167 ASP A N 1
ATOM 1305 C CA . ASP A 1 167 ? 3.710 -24.469 -16.819 1.00 78.38 167 ASP A CA 1
ATOM 1306 C C . ASP A 1 167 ? 3.086 -23.152 -17.338 1.00 78.38 167 ASP A C 1
ATOM 1308 O O . ASP A 1 167 ? 2.187 -23.181 -18.176 1.00 78.38 167 ASP A O 1
ATOM 1312 N N . LEU A 1 168 ? 3.483 -22.005 -16.775 1.00 67.44 168 LEU A N 1
ATOM 1313 C CA . LEU A 1 168 ? 2.978 -20.669 -17.133 1.00 67.44 168 LEU A CA 1
ATOM 1314 C C . LEU A 1 168 ? 3.824 -19.971 -18.215 1.00 67.44 168 LEU A C 1
ATOM 1316 O O . LEU A 1 168 ? 3.465 -18.864 -18.616 1.00 67.44 168 LEU A O 1
ATOM 1320 N N . GLU A 1 169 ? 4.933 -20.589 -18.631 1.00 59.69 169 GLU A N 1
ATOM 1321 C CA . GLU A 1 169 ? 5.885 -20.107 -19.646 1.00 59.69 169 GLU A CA 1
ATOM 1322 C C . GLU A 1 169 ? 5.589 -20.711 -21.026 1.00 59.69 169 GLU A C 1
ATOM 1324 O O . GLU A 1 169 ? 5.740 -19.970 -22.025 1.00 59.69 169 GLU A O 1
#

Foldseek 3Di:
DPDDDDDDPDPDDFDPVLLVQLLVVLVVLLVVLLVVCVVVVNNVLNVLLNVVSVVQSVCCNPVVGDVPCLLSVCSRVVHDPPDADDDVLVVCCVVQVHLVRDEAEAEQCQPRLVVQQVFLVVVLVVVVVCCNSNNGGPSSNNSGHDHNVRVCVSHVHYHYDDPDDDPVD